Protein AF-A0A1G1LLX6-F1 (afdb_monomer_lite)

Radius of gyration: 27.21 Å; chains: 1; bounding box: 39×29×83 Å

Structure (mmCIF, N/CA/C/O backbone):
data_AF-A0A1G1LLX6-F1
#
_entry.id   AF-A0A1G1LLX6-F1
#
loop_
_atom_site.group_PDB
_atom_site.id
_atom_site.type_symbol
_atom_site.label_atom_id
_atom_site.label_alt_id
_atom_site.label_comp_id
_atom_site.label_asym_id
_atom_site.label_entity_id
_atom_site.label_seq_id
_atom_site.pdbx_PDB_ins_code
_atom_site.Cartn_x
_atom_site.Cartn_y
_atom_site.Cartn_z
_atom_site.occupancy
_atom_site.B_iso_or_equiv
_atom_site.auth_seq_id
_atom_site.auth_comp_id
_atom_site.auth_asym_id
_atom_site.auth_atom_id
_atom_site.pdbx_PDB_model_num
ATOM 1 N N . MET A 1 1 ? 17.294 18.020 -33.644 1.00 33.53 1 MET A N 1
ATOM 2 C CA . MET A 1 1 ? 16.015 18.208 -34.370 1.00 33.53 1 MET A CA 1
ATOM 3 C C . MET A 1 1 ? 15.978 17.122 -35.440 1.00 33.53 1 MET A C 1
ATOM 5 O O . MET A 1 1 ? 16.880 17.127 -36.256 1.00 33.53 1 MET A O 1
ATOM 9 N N . LEU A 1 2 ? 15.121 16.104 -35.466 1.00 32.12 2 LEU A N 1
ATOM 10 C CA . LEU A 1 2 ? 13.806 15.846 -34.877 1.00 32.12 2 LEU A CA 1
ATOM 11 C C . LEU A 1 2 ? 13.740 14.341 -34.541 1.00 32.12 2 LEU A C 1
ATOM 13 O O . LEU A 1 2 ? 13.844 13.526 -35.451 1.00 32.12 2 LEU A O 1
ATOM 17 N N . LEU A 1 3 ? 13.559 13.968 -33.272 1.00 34.41 3 LEU A N 1
ATOM 18 C CA . LEU A 1 3 ? 13.136 12.612 -32.896 1.00 34.41 3 LEU A CA 1
ATOM 19 C C . LEU A 1 3 ? 11.647 12.672 -32.549 1.00 34.41 3 LEU A C 1
ATOM 21 O O . LEU A 1 3 ? 11.238 12.527 -31.406 1.00 34.41 3 LEU A O 1
ATOM 25 N N . SER A 1 4 ? 10.838 12.969 -33.563 1.00 44.00 4 SER A N 1
ATOM 26 C CA . SER A 1 4 ? 9.407 12.670 -33.557 1.00 44.00 4 SER A CA 1
ATOM 27 C C . SER A 1 4 ? 9.243 11.395 -34.376 1.00 44.00 4 SER A C 1
ATOM 29 O O . SER A 1 4 ? 8.916 11.448 -35.558 1.00 44.00 4 SER A O 1
ATOM 31 N N . GLY A 1 5 ? 9.621 10.261 -33.792 1.00 43.91 5 GLY A N 1
ATOM 32 C CA . GLY A 1 5 ? 9.570 8.964 -34.457 1.00 43.91 5 GLY A CA 1
ATOM 33 C C . GLY A 1 5 ? 8.504 8.101 -33.812 1.00 43.91 5 GLY A C 1
ATOM 34 O O . GLY A 1 5 ? 8.752 7.523 -32.761 1.00 43.91 5 GLY A O 1
ATOM 35 N N . ASN A 1 6 ? 7.329 8.017 -34.438 1.00 46.72 6 ASN A N 1
ATOM 36 C CA . ASN A 1 6 ? 6.416 6.902 -34.207 1.00 46.72 6 ASN A CA 1
ATOM 37 C C . ASN A 1 6 ? 7.211 5.606 -34.404 1.00 46.72 6 ASN A C 1
ATOM 39 O O . ASN A 1 6 ? 7.782 5.404 -35.475 1.00 46.72 6 ASN A O 1
ATOM 43 N N . LEU A 1 7 ? 7.205 4.730 -33.400 1.00 56.06 7 LEU A N 1
ATOM 44 C CA . LEU A 1 7 ? 7.910 3.442 -33.366 1.00 56.06 7 LEU A CA 1
ATOM 45 C C . LEU A 1 7 ? 7.460 2.445 -34.460 1.00 56.06 7 LEU A C 1
ATOM 47 O O . LEU A 1 7 ? 7.849 1.286 -34.423 1.00 56.06 7 LEU A O 1
ATOM 51 N N . MET A 1 8 ? 6.600 2.871 -35.393 1.00 64.38 8 MET A N 1
ATOM 52 C CA . MET A 1 8 ? 5.960 2.033 -36.409 1.00 64.38 8 MET A CA 1
ATOM 53 C C . MET A 1 8 ? 6.568 2.185 -37.810 1.00 64.38 8 MET A C 1
ATOM 55 O O . MET A 1 8 ? 6.260 1.380 -38.681 1.00 64.38 8 MET A O 1
ATOM 59 N N . ALA A 1 9 ? 7.432 3.182 -38.055 1.00 71.00 9 ALA A N 1
ATOM 60 C CA . ALA A 1 9 ? 8.044 3.366 -39.373 1.00 71.00 9 ALA A CA 1
ATOM 61 C C . ALA A 1 9 ? 9.485 3.896 -39.313 1.00 71.00 9 ALA A C 1
ATOM 63 O O . ALA A 1 9 ? 9.788 4.863 -38.613 1.00 71.00 9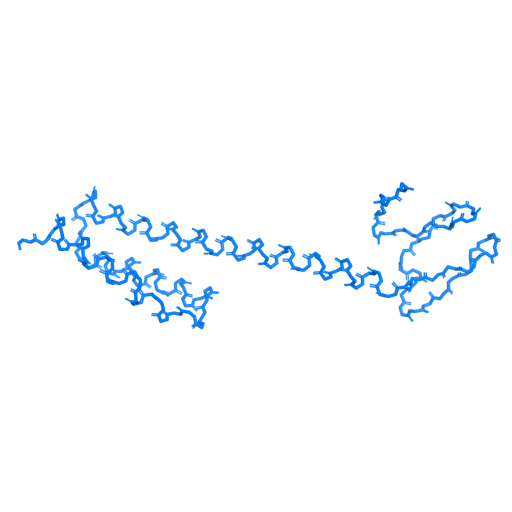 ALA A O 1
ATOM 64 N N . ILE A 1 10 ? 10.367 3.309 -40.125 1.00 75.12 10 ILE A N 1
ATOM 65 C CA . ILE A 1 10 ? 11.741 3.769 -40.344 1.00 75.12 10 ILE A CA 1
ATOM 66 C C . ILE A 1 10 ? 11.794 4.604 -41.616 1.00 75.12 10 ILE A C 1
ATOM 68 O O . ILE A 1 10 ? 11.420 4.150 -42.697 1.00 75.12 10 ILE A O 1
ATOM 72 N N . ARG A 1 11 ? 12.322 5.824 -41.506 1.00 77.88 11 ARG A N 1
ATOM 73 C CA . ARG A 1 11 ? 12.564 6.701 -42.656 1.00 77.88 11 ARG A CA 1
ATOM 74 C C . ARG A 1 11 ? 13.980 6.529 -43.184 1.00 77.88 11 ARG A C 1
ATOM 76 O O . ARG A 1 11 ? 14.950 6.658 -42.441 1.00 77.88 11 ARG A O 1
ATOM 83 N N . CYS A 1 12 ? 14.113 6.324 -44.492 1.00 80.44 12 CYS A N 1
ATOM 84 C CA . CYS A 1 12 ? 15.413 6.352 -45.149 1.00 80.44 12 CYS A CA 1
ATOM 85 C C . CYS A 1 12 ? 16.035 7.759 -45.039 1.00 80.44 12 CYS A C 1
ATOM 87 O O . CYS A 1 12 ? 15.430 8.717 -45.524 1.00 80.44 12 CYS A O 1
ATOM 89 N N . PRO A 1 13 ? 17.267 7.919 -44.527 1.00 77.25 13 PRO A N 1
ATOM 90 C CA . PRO A 1 13 ? 17.891 9.238 -44.390 1.00 77.25 13 PRO A CA 1
ATOM 91 C C . PRO A 1 13 ? 18.259 9.883 -45.736 1.00 77.25 13 PRO A C 1
ATOM 93 O O . PRO A 1 13 ? 18.495 11.084 -45.794 1.00 77.25 13 PRO A O 1
ATOM 96 N N . LYS A 1 14 ? 18.321 9.099 -46.824 1.00 83.38 14 LYS A N 1
ATOM 97 C CA . LYS A 1 14 ? 18.739 9.573 -48.153 1.00 83.38 14 LYS A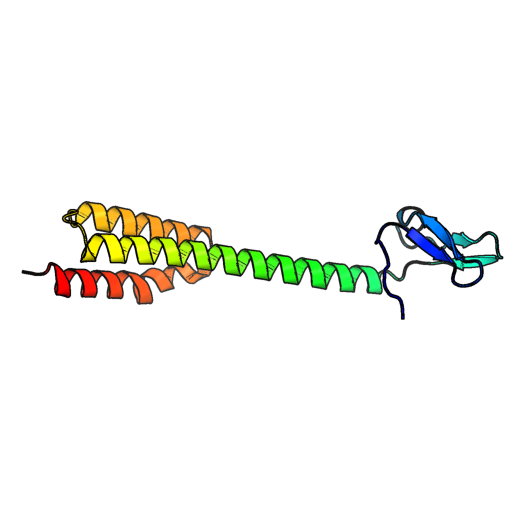 CA 1
ATOM 98 C C . LYS A 1 14 ? 17.575 10.003 -49.047 1.00 83.38 14 LYS A C 1
ATOM 100 O O . LYS A 1 14 ? 17.720 10.950 -49.807 1.00 83.38 14 LYS A O 1
ATOM 105 N N . CYS A 1 15 ? 16.454 9.284 -49.009 1.00 86.75 15 CYS A N 1
ATOM 106 C CA . CYS A 1 15 ? 15.308 9.545 -49.892 1.00 86.75 15 CYS A CA 1
ATOM 107 C C . CY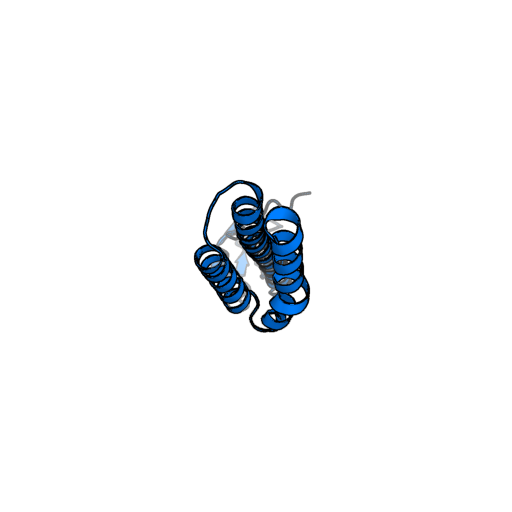S A 1 15 ? 13.985 9.762 -49.150 1.00 86.75 15 CYS A C 1
ATOM 109 O O . CYS A 1 15 ? 12.954 9.934 -49.791 1.00 86.75 15 CYS A O 1
ATOM 111 N N . SER A 1 16 ? 14.006 9.706 -47.816 1.00 80.44 16 SER A N 1
ATOM 112 C CA . SER A 1 16 ? 12.846 9.915 -46.944 1.00 80.44 16 SER A CA 1
ATOM 113 C C . SER A 1 16 ? 11.680 8.938 -47.140 1.00 80.44 16 SER A C 1
ATOM 115 O O . SER A 1 16 ? 10.619 9.162 -46.568 1.00 80.44 16 SER A O 1
ATOM 117 N N . SER A 1 17 ? 11.867 7.840 -47.886 1.00 81.00 17 SER A N 1
ATOM 118 C CA . SER A 1 17 ? 10.885 6.748 -47.957 1.00 81.00 17 SER A CA 1
ATOM 119 C C . SER A 1 17 ? 10.669 6.117 -46.581 1.00 81.00 17 SER A C 1
ATOM 121 O O . SER A 1 17 ? 11.636 5.916 -45.842 1.00 81.00 17 SER A O 1
ATOM 123 N N . GLU A 1 18 ? 9.417 5.804 -46.265 1.00 82.00 18 GLU A N 1
ATOM 124 C CA . GLU A 1 18 ? 8.993 5.154 -45.023 1.00 82.00 18 GLU A CA 1
ATOM 125 C C . GLU A 1 18 ? 8.865 3.644 -45.224 1.00 82.00 18 GLU A C 1
ATOM 127 O O . GLU A 1 18 ? 8.311 3.190 -46.224 1.00 82.00 18 GLU A O 1
ATOM 132 N N . TYR A 1 19 ? 9.381 2.879 -44.267 1.00 78.25 19 TYR A N 1
ATOM 133 C CA . TYR A 1 19 ? 9.319 1.423 -44.232 1.00 78.25 19 TYR A CA 1
ATOM 134 C C . TYR A 1 19 ? 8.725 0.984 -42.900 1.00 78.25 19 TYR A C 1
ATOM 136 O O . TYR A 1 19 ? 9.119 1.516 -41.863 1.00 78.25 19 TYR A O 1
ATOM 144 N N . ASP A 1 20 ? 7.804 0.023 -42.927 1.00 77.38 20 ASP A N 1
ATOM 145 C CA . ASP A 1 20 ? 7.250 -0.563 -41.706 1.00 77.38 20 ASP A CA 1
ATOM 146 C C . ASP A 1 20 ? 8.364 -1.224 -40.880 1.00 77.38 20 ASP A C 1
ATOM 148 O O . ASP A 1 20 ? 9.266 -1.869 -41.426 1.00 77.38 20 ASP A O 1
ATOM 152 N N . VAL A 1 21 ? 8.316 -1.036 -39.564 1.00 72.81 21 VAL A N 1
ATOM 153 C CA . VAL A 1 21 ? 9.295 -1.571 -38.611 1.00 72.81 21 VAL A CA 1
ATOM 154 C C . VAL A 1 21 ? 9.312 -3.105 -38.596 1.00 72.81 21 VAL A C 1
ATOM 156 O O . VAL A 1 21 ? 10.375 -3.684 -38.368 1.00 72.81 21 VAL A O 1
ATOM 159 N N . THR A 1 22 ? 8.212 -3.779 -38.954 1.00 68.81 22 THR A N 1
ATOM 160 C CA . THR A 1 22 ? 8.178 -5.251 -39.042 1.00 68.81 22 THR A CA 1
ATOM 161 C C . THR A 1 22 ? 9.135 -5.811 -40.102 1.00 68.81 22 THR A C 1
ATOM 163 O O . THR A 1 22 ? 9.532 -6.971 -40.033 1.00 68.81 22 THR A O 1
ATOM 166 N N . LEU A 1 23 ? 9.548 -5.003 -41.090 1.00 70.44 23 LEU A N 1
ATOM 167 C CA . LEU A 1 23 ? 10.497 -5.411 -42.139 1.00 70.44 23 LEU A CA 1
ATOM 168 C C . LEU A 1 23 ? 11.939 -5.582 -41.630 1.00 70.44 23 LEU A C 1
ATOM 170 O O . LEU A 1 23 ? 12.797 -6.050 -42.375 1.00 70.44 23 LEU A O 1
ATOM 174 N N . PHE A 1 24 ? 12.206 -5.188 -40.386 1.00 69.56 24 PHE A N 1
ATOM 175 C CA . PHE A 1 24 ? 13.530 -5.188 -39.763 1.00 69.56 24 PHE A CA 1
ATOM 176 C C . PHE A 1 24 ? 13.637 -6.164 -38.581 1.00 69.56 24 PHE A C 1
ATOM 178 O O . PHE A 1 24 ? 14.649 -6.178 -37.872 1.00 69.56 24 PHE A O 1
ATOM 185 N N . GLU A 1 25 ? 12.603 -6.978 -38.342 1.00 58.69 25 GLU A N 1
ATOM 186 C CA . GLU A 1 25 ? 12.599 -7.975 -37.272 1.00 58.69 25 GLU A CA 1
ATOM 187 C C . GLU A 1 25 ? 13.745 -8.992 -37.446 1.00 58.69 25 GLU A C 1
ATOM 189 O O . GLU A 1 25 ? 14.187 -9.300 -38.554 1.00 58.69 25 GLU A O 1
ATOM 194 N N . PHE A 1 26 ? 14.256 -9.516 -36.327 1.00 59.00 26 PHE A N 1
ATOM 195 C CA . PHE A 1 26 ? 15.333 -10.520 -36.285 1.00 59.00 26 PHE A CA 1
ATOM 196 C C . PHE A 1 26 ? 16.669 -10.094 -36.926 1.00 59.00 26 PHE A C 1
ATOM 198 O O . PHE A 1 26 ? 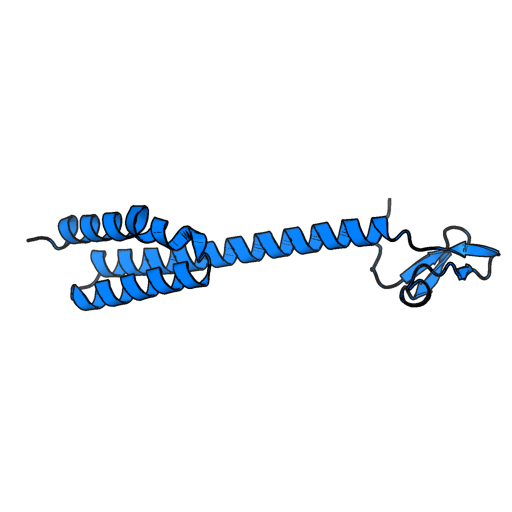17.432 -10.934 -37.403 1.00 59.00 26 PHE A O 1
ATOM 205 N N . GLY A 1 27 ? 16.987 -8.795 -36.908 1.00 59.44 27 GLY A N 1
ATOM 206 C CA . GLY A 1 27 ? 18.275 -8.284 -37.391 1.00 59.44 27 GLY A CA 1
ATOM 207 C C . GLY A 1 27 ? 18.386 -8.230 -38.915 1.00 59.44 27 GLY A C 1
ATOM 208 O O . GLY A 1 27 ? 19.497 -8.201 -39.444 1.00 59.44 27 GLY A O 1
ATOM 209 N N . GLN A 1 28 ? 17.253 -8.226 -39.624 1.00 67.31 28 GLN A N 1
ATOM 210 C CA . GLN A 1 28 ? 17.245 -8.023 -41.066 1.00 67.31 28 GLN A CA 1
ATOM 211 C C . GLN A 1 28 ? 17.593 -6.573 -41.422 1.00 67.31 28 GLN A C 1
ATOM 213 O O . GLN A 1 28 ? 17.006 -5.614 -40.919 1.00 67.31 28 GLN A O 1
ATOM 218 N N . GLU A 1 29 ? 18.556 -6.422 -42.331 1.00 76.94 29 GLU A N 1
ATOM 219 C CA . GLU A 1 29 ? 18.795 -5.173 -43.045 1.00 76.94 29 GLU A CA 1
ATOM 220 C C . GLU A 1 29 ? 17.976 -5.178 -44.335 1.00 76.94 29 GLU A C 1
ATOM 222 O O . GLU A 1 29 ? 18.042 -6.132 -45.114 1.00 76.94 29 GLU A O 1
ATOM 227 N N . ILE A 1 30 ? 17.256 -4.092 -44.606 1.00 80.56 30 ILE A N 1
ATOM 228 C CA . ILE A 1 30 ? 16.562 -3.916 -45.882 1.00 80.56 30 ILE A CA 1
ATOM 229 C C . ILE A 1 30 ? 17.333 -2.957 -46.780 1.00 80.56 30 ILE A C 1
ATOM 231 O O . ILE A 1 30 ? 17.964 -1.995 -46.333 1.00 80.56 30 ILE A O 1
ATOM 235 N N . VAL A 1 31 ? 17.238 -3.184 -48.086 1.00 81.81 31 VAL A N 1
ATOM 236 C CA . VAL A 1 31 ? 17.744 -2.244 -49.086 1.00 81.81 31 VAL A CA 1
ATOM 237 C C . VAL A 1 31 ? 16.602 -1.326 -49.496 1.00 81.81 31 VAL A C 1
ATOM 239 O O . VAL A 1 31 ? 15.625 -1.755 -50.104 1.00 81.81 31 VAL A O 1
ATOM 242 N N . CYS A 1 32 ? 16.737 -0.043 -49.177 1.00 83.69 32 CYS A N 1
ATOM 243 C CA . CYS A 1 32 ? 15.835 0.993 -49.651 1.00 83.69 32 CYS A CA 1
ATOM 244 C C . CYS A 1 32 ? 15.881 1.087 -51.184 1.00 83.69 32 CYS A C 1
ATOM 246 O O . CYS A 1 32 ? 16.933 0.902 -51.797 1.00 83.69 32 CYS A O 1
ATOM 248 N N . THR A 1 33 ? 14.784 1.516 -51.806 1.00 85.19 33 THR A N 1
ATOM 249 C CA . THR A 1 33 ? 14.692 1.795 -53.255 1.00 85.19 33 THR A CA 1
ATOM 250 C C . THR A 1 33 ? 15.759 2.763 -53.791 1.00 85.19 33 THR A C 1
ATOM 252 O O . THR A 1 33 ? 16.133 2.683 -54.957 1.00 85.19 33 THR A O 1
ATOM 255 N N . CYS A 1 34 ? 16.311 3.649 -52.954 1.00 85.94 34 CYS A N 1
ATOM 256 C CA . CYS A 1 34 ? 17.404 4.562 -53.314 1.00 85.94 34 CYS A CA 1
ATOM 257 C C . CYS A 1 34 ? 18.818 3.947 -53.183 1.00 85.94 34 CYS A C 1
ATOM 259 O O . CYS A 1 34 ? 19.826 4.655 -53.326 1.00 85.94 34 CYS A O 1
ATOM 261 N N . GLY A 1 35 ? 18.890 2.653 -52.858 1.00 84.19 35 GLY A N 1
ATOM 262 C CA . GLY A 1 35 ? 20.110 1.866 -52.678 1.00 84.19 35 GLY A CA 1
ATOM 263 C C . GLY A 1 35 ? 20.728 1.926 -51.277 1.00 84.19 35 GLY A C 1
ATOM 264 O O . GLY A 1 35 ? 21.737 1.269 -51.035 1.00 84.19 35 GLY A O 1
ATOM 265 N N . THR A 1 36 ? 20.166 2.703 -50.346 1.00 83.56 36 THR A N 1
ATOM 266 C CA . THR A 1 36 ? 20.660 2.772 -48.959 1.00 83.56 36 THR A CA 1
ATOM 267 C C . THR A 1 36 ? 20.259 1.522 -48.178 1.00 83.56 36 THR A C 1
ATOM 269 O O . THR A 1 36 ? 19.086 1.160 -48.172 1.00 83.56 36 THR A O 1
ATOM 272 N N . ARG A 1 37 ? 21.209 0.894 -47.476 1.00 82.12 37 ARG A N 1
ATOM 273 C CA . ARG A 1 37 ? 20.903 -0.164 -46.504 1.00 82.12 37 ARG A CA 1
ATOM 274 C C . ARG A 1 37 ? 20.388 0.456 -45.217 1.00 82.12 37 ARG A C 1
ATOM 276 O O . ARG A 1 37 ? 20.994 1.390 -44.693 1.00 82.12 37 ARG A O 1
ATOM 283 N N . LEU A 1 38 ? 19.261 -0.047 -44.752 1.00 78.88 38 LEU A N 1
ATOM 284 C CA . LEU A 1 38 ? 18.618 0.346 -43.515 1.00 78.88 38 LEU A CA 1
ATOM 285 C C . LEU A 1 38 ? 18.657 -0.869 -42.592 1.00 78.88 38 LEU A C 1
ATOM 287 O O . LEU A 1 38 ? 18.340 -1.974 -43.020 1.00 78.88 38 LEU A O 1
ATOM 291 N N . GLY A 1 39 ? 19.020 -0.662 -41.336 1.00 71.56 39 GLY A N 1
ATOM 292 C CA . GLY A 1 39 ? 18.937 -1.674 -40.293 1.00 71.56 39 GLY A CA 1
ATOM 293 C C . GLY A 1 39 ? 18.453 -1.019 -39.010 1.00 71.56 39 GLY A C 1
ATOM 294 O O . GLY A 1 39 ? 18.732 0.161 -38.778 1.00 71.56 39 GLY A O 1
ATOM 295 N N . MET A 1 40 ? 17.735 -1.767 -38.179 1.00 65.75 40 MET A N 1
ATOM 296 C CA . MET A 1 40 ? 17.469 -1.337 -36.810 1.00 65.75 40 MET A CA 1
ATOM 297 C C . MET A 1 40 ? 18.643 -1.725 -35.930 1.00 65.75 40 MET A C 1
ATOM 299 O O . MET A 1 40 ? 18.986 -2.902 -35.814 1.00 65.75 40 MET A O 1
ATOM 303 N N . LYS A 1 41 ? 19.244 -0.745 -35.253 1.00 59.97 41 LYS A N 1
ATOM 304 C CA . LYS A 1 41 ? 20.106 -1.058 -34.119 1.00 59.97 41 LYS A CA 1
ATOM 305 C C . LYS A 1 41 ? 19.210 -1.514 -32.977 1.00 59.97 41 LYS A C 1
ATOM 307 O O . LYS A 1 41 ? 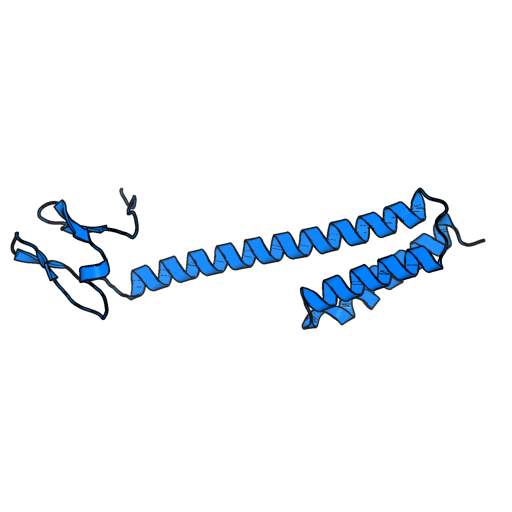18.521 -0.705 -32.364 1.00 59.97 41 LYS A O 1
ATOM 312 N N . HIS A 1 42 ? 19.247 -2.812 -32.693 1.00 60.44 42 HIS A N 1
ATOM 313 C CA . HIS A 1 42 ? 18.543 -3.432 -31.568 1.00 60.44 42 HIS A CA 1
ATOM 314 C C . HIS A 1 42 ? 18.782 -2.671 -30.247 1.00 60.44 42 HIS A C 1
ATOM 316 O O . HIS A 1 42 ? 17.893 -2.562 -29.415 1.00 60.44 42 HIS A O 1
ATOM 322 N N . GLU A 1 43 ? 19.963 -2.077 -30.080 1.00 59.00 43 GLU A N 1
ATOM 323 C CA . GLU A 1 43 ? 20.349 -1.301 -28.899 1.00 59.00 43 GLU A CA 1
ATOM 324 C C . GLU A 1 43 ? 19.487 -0.045 -28.653 1.00 59.00 43 GLU A C 1
ATOM 326 O O . GLU A 1 43 ? 19.122 0.217 -27.510 1.00 59.00 43 GLU A O 1
ATOM 331 N N . GLU A 1 44 ? 19.092 0.695 -29.698 1.00 61.19 44 GLU A N 1
ATOM 332 C CA . GLU A 1 44 ? 18.282 1.920 -29.548 1.00 61.19 44 GLU A CA 1
ATOM 333 C C . GLU A 1 44 ? 16.847 1.595 -29.110 1.00 61.19 44 GLU A C 1
ATOM 335 O O . GLU A 1 44 ? 16.307 2.248 -28.216 1.00 61.19 44 GLU A O 1
ATOM 340 N N . VAL A 1 45 ? 16.258 0.532 -29.668 1.00 65.56 45 VAL A N 1
ATOM 341 C CA . VAL A 1 45 ? 14.936 0.038 -29.248 1.00 65.56 45 VAL A CA 1
ATOM 342 C C . VAL A 1 45 ? 14.972 -0.490 -27.822 1.00 65.56 45 VAL A C 1
ATOM 344 O O . VAL A 1 45 ? 14.080 -0.187 -27.036 1.00 65.56 45 VAL A O 1
ATOM 347 N N . MET A 1 46 ? 16.012 -1.245 -27.459 1.00 65.31 46 MET A N 1
ATOM 348 C CA . MET A 1 46 ? 16.146 -1.782 -26.105 1.00 65.31 46 MET A CA 1
ATOM 349 C C . MET A 1 46 ? 16.334 -0.680 -25.060 1.00 65.31 46 MET A C 1
ATOM 351 O O . MET A 1 46 ? 15.814 -0.808 -23.955 1.00 65.31 46 MET A O 1
ATOM 355 N N . SER A 1 47 ? 17.034 0.408 -25.401 1.00 69.88 47 SER A N 1
ATOM 356 C CA . SER A 1 47 ? 17.156 1.574 -24.520 1.00 69.88 47 SER A CA 1
ATOM 357 C C . SER A 1 47 ? 15.804 2.246 -24.296 1.00 69.88 47 SER A C 1
ATOM 359 O O . SER A 1 47 ? 15.414 2.450 -23.152 1.00 69.88 47 SER A O 1
ATOM 361 N N . GLN A 1 48 ? 15.060 2.530 -25.369 1.00 74.50 48 GLN A N 1
ATOM 362 C CA . GLN A 1 48 ? 13.734 3.149 -25.264 1.00 74.50 48 GLN A CA 1
ATOM 363 C C . GLN A 1 48 ? 12.742 2.257 -24.508 1.00 74.50 48 GLN A C 1
ATOM 365 O O . GLN A 1 48 ? 11.981 2.747 -23.679 1.00 74.50 48 GLN A O 1
ATOM 370 N N . LEU A 1 49 ? 12.773 0.943 -24.750 1.00 74.75 49 LEU A N 1
ATOM 371 C CA . LEU A 1 49 ? 11.932 -0.016 -24.036 1.00 74.75 49 LEU A CA 1
ATOM 372 C C . LEU A 1 49 ? 12.253 -0.033 -22.539 1.00 74.75 49 LEU A C 1
ATOM 374 O O . LEU A 1 49 ? 11.340 -0.053 -21.721 1.00 74.75 49 LEU A O 1
ATOM 378 N N . LYS A 1 50 ? 13.539 0.022 -22.175 1.00 75.50 50 LYS A N 1
ATOM 379 C CA . LYS A 1 50 ? 13.972 0.087 -20.777 1.00 75.50 50 LYS A CA 1
ATOM 380 C C . LYS A 1 50 ? 13.460 1.349 -20.081 1.00 75.50 50 LYS A C 1
ATOM 382 O O . LYS A 1 50 ? 13.004 1.253 -18.945 1.00 75.50 50 LYS A O 1
ATOM 387 N N . ASP A 1 51 ? 13.500 2.492 -20.761 1.00 80.56 51 ASP A N 1
ATOM 388 C CA . ASP A 1 51 ? 12.997 3.756 -20.217 1.00 80.56 51 ASP A CA 1
ATOM 389 C C . ASP A 1 51 ? 11.475 3.707 -19.994 1.00 80.56 51 ASP A C 1
ATOM 391 O O . ASP A 1 51 ? 10.998 4.123 -18.941 1.00 80.56 51 ASP A O 1
ATOM 395 N N . ILE A 1 52 ? 10.719 3.132 -20.940 1.00 80.50 52 ILE A N 1
ATOM 396 C CA . ILE A 1 52 ? 9.260 2.949 -20.822 1.00 80.50 52 ILE A CA 1
ATOM 397 C C . ILE A 1 52 ? 8.905 1.977 -19.688 1.00 80.50 52 ILE A C 1
ATOM 399 O O . ILE A 1 52 ? 7.981 2.229 -18.916 1.00 80.50 52 ILE A O 1
ATOM 403 N N . CYS A 1 53 ? 9.624 0.857 -19.565 1.00 81.81 53 CYS A N 1
ATOM 404 C CA . CYS A 1 53 ? 9.405 -0.085 -18.468 1.00 81.81 53 CYS A CA 1
ATOM 405 C C . CYS A 1 53 ? 9.685 0.572 -17.112 1.00 81.81 53 CYS A C 1
ATOM 407 O O . CYS A 1 53 ? 8.875 0.439 -16.201 1.00 81.81 53 CYS A O 1
ATOM 409 N N . ALA A 1 54 ? 10.776 1.334 -16.998 1.00 84.19 54 ALA A N 1
ATOM 410 C CA . ALA A 1 54 ? 11.116 2.037 -15.766 1.00 84.19 54 ALA A CA 1
ATOM 411 C C . ALA A 1 54 ? 10.075 3.105 -15.393 1.00 84.19 54 ALA A C 1
ATOM 413 O O . ALA A 1 54 ? 9.728 3.225 -14.220 1.00 84.19 54 ALA A O 1
ATOM 414 N N . SER A 1 55 ? 9.547 3.864 -16.363 1.00 82.62 55 SER A N 1
ATOM 415 C CA . SER A 1 55 ? 8.485 4.838 -16.076 1.00 82.62 55 SER A CA 1
ATOM 416 C C . SER A 1 55 ? 7.212 4.155 -15.584 1.00 82.62 55 SER A C 1
ATOM 418 O O . SER A 1 55 ? 6.614 4.604 -14.613 1.00 82.62 55 SER A O 1
ATOM 420 N N . TYR A 1 56 ? 6.834 3.038 -16.208 1.00 80.50 56 TYR A N 1
ATOM 421 C CA . TYR A 1 56 ? 5.661 2.270 -15.801 1.00 80.50 56 TYR A CA 1
ATOM 422 C C . TYR A 1 56 ? 5.819 1.644 -14.405 1.00 80.50 56 TYR A C 1
ATOM 424 O O . TYR A 1 56 ? 4.887 1.667 -13.607 1.00 80.50 56 TYR A O 1
ATOM 432 N N . GLU A 1 57 ? 7.003 1.115 -14.083 1.00 85.81 57 GLU A N 1
ATOM 433 C CA . GLU A 1 57 ? 7.315 0.587 -12.748 1.00 85.81 57 GLU A CA 1
ATOM 434 C C . GLU A 1 57 ? 7.195 1.666 -11.662 1.00 85.81 57 GLU A C 1
ATOM 436 O O . GLU A 1 57 ? 6.614 1.404 -10.608 1.00 85.81 57 GLU A O 1
ATOM 441 N N . LEU A 1 58 ? 7.689 2.880 -11.931 1.00 84.19 58 LEU A N 1
ATOM 442 C CA . LEU A 1 58 ? 7.568 4.019 -11.017 1.00 84.19 58 LEU A CA 1
ATOM 443 C C . LEU A 1 58 ? 6.106 4.435 -10.808 1.00 84.19 58 LEU A C 1
ATOM 445 O O . LEU A 1 58 ? 5.685 4.601 -9.666 1.00 84.19 58 LEU A O 1
ATOM 449 N N . GLU A 1 59 ? 5.328 4.565 -11.886 1.00 86.75 59 GLU A N 1
ATOM 450 C CA . GLU A 1 59 ? 3.900 4.910 -11.808 1.00 86.75 59 GLU A CA 1
ATOM 451 C C . GLU A 1 59 ? 3.119 3.882 -10.973 1.00 86.75 59 GLU A C 1
ATOM 453 O O . GLU A 1 59 ? 2.370 4.255 -10.069 1.00 86.75 59 GLU A O 1
ATOM 458 N N . LEU A 1 60 ? 3.349 2.584 -11.205 1.00 86.50 60 LEU A N 1
ATOM 459 C CA . LEU A 1 60 ? 2.742 1.516 -10.405 1.00 86.50 60 LEU A CA 1
ATOM 460 C C . LEU A 1 60 ? 3.146 1.587 -8.927 1.00 86.50 60 LEU A C 1
ATOM 462 O O . LEU A 1 60 ? 2.321 1.338 -8.045 1.00 86.50 60 LEU A O 1
ATOM 466 N N . GLU A 1 61 ? 4.410 1.897 -8.630 1.00 90.62 61 GLU A N 1
ATOM 467 C CA . GLU A 1 61 ? 4.869 2.046 -7.249 1.00 90.62 61 GLU A CA 1
ATOM 468 C C . GLU A 1 61 ? 4.182 3.235 -6.558 1.00 90.62 61 GLU A C 1
ATOM 470 O O . GLU A 1 61 ? 3.702 3.089 -5.431 1.00 90.62 61 GLU A O 1
ATOM 475 N N . GLU A 1 62 ? 4.050 4.378 -7.235 1.00 91.56 62 GLU A N 1
ATOM 476 C CA . GLU A 1 62 ? 3.332 5.550 -6.718 1.00 91.56 62 GLU A CA 1
ATOM 477 C C . GLU A 1 62 ? 1.849 5.255 -6.447 1.00 91.56 62 GLU A C 1
ATOM 479 O O . GLU A 1 62 ? 1.327 5.619 -5.386 1.00 91.56 62 GLU A O 1
ATOM 484 N N . GLU A 1 63 ? 1.172 4.555 -7.360 1.00 94.00 63 GLU A N 1
ATOM 485 C CA . GLU A 1 63 ? -0.218 4.125 -7.177 1.00 94.00 63 GLU A CA 1
ATOM 486 C C . GLU A 1 63 ? -0.366 3.217 -5.951 1.00 94.00 63 GLU A C 1
ATOM 488 O O . GLU A 1 63 ? -1.209 3.473 -5.083 1.00 94.00 63 GLU A O 1
ATOM 493 N N . ASN A 1 64 ? 0.508 2.217 -5.819 1.00 94.75 64 ASN A N 1
ATOM 494 C CA . ASN A 1 64 ? 0.526 1.298 -4.681 1.00 94.75 64 ASN A CA 1
ATOM 495 C C . ASN A 1 64 ? 0.727 2.034 -3.347 1.00 94.75 64 ASN A C 1
ATOM 497 O O . ASN A 1 64 ? 0.047 1.748 -2.355 1.00 94.75 64 ASN A O 1
ATOM 501 N N . LEU A 1 65 ? 1.641 3.007 -3.309 1.00 94.12 65 LEU A N 1
ATOM 502 C CA . LEU A 1 65 ? 1.865 3.841 -2.128 1.00 94.12 65 LEU A CA 1
ATOM 503 C C . LEU A 1 65 ? 0.643 4.718 -1.813 1.00 94.12 65 LEU A C 1
ATOM 505 O O . LEU A 1 65 ? 0.273 4.853 -0.642 1.00 94.12 65 LEU A O 1
ATOM 509 N N . SER A 1 66 ? -0.025 5.264 -2.835 1.00 96.44 66 SER A N 1
ATOM 510 C CA . SER A 1 66 ? -1.256 6.046 -2.667 1.00 96.44 66 SER A CA 1
ATOM 511 C C . SER A 1 66 ? -2.393 5.208 -2.072 1.00 96.44 66 SER A C 1
ATOM 513 O O . SER A 1 66 ? -3.108 5.681 -1.184 1.00 96.44 66 SER A O 1
ATOM 515 N N . GLU A 1 67 ? -2.553 3.951 -2.501 1.00 97.06 67 GLU A N 1
ATOM 516 C CA . GLU A 1 67 ? -3.554 3.037 -1.937 1.00 97.06 67 GLU A CA 1
ATOM 517 C C . GLU A 1 67 ? -3.322 2.783 -0.441 1.00 97.06 67 GLU A C 1
ATOM 519 O O . GLU A 1 67 ? -4.255 2.891 0.364 1.00 97.06 67 GLU A O 1
ATOM 524 N N . ILE A 1 68 ? -2.073 2.504 -0.054 1.00 97.25 68 ILE A N 1
ATOM 525 C CA . ILE A 1 68 ? -1.684 2.289 1.348 1.00 97.25 68 ILE A CA 1
ATOM 526 C C . ILE A 1 68 ? -1.974 3.540 2.181 1.00 97.25 68 ILE A C 1
ATOM 528 O O . ILE A 1 68 ? -2.549 3.440 3.270 1.00 97.25 68 ILE A O 1
ATOM 532 N N . GLN A 1 69 ? -1.618 4.721 1.668 1.00 97.19 69 GLN A N 1
ATOM 533 C CA . GLN A 1 69 ? -1.861 5.989 2.350 1.00 97.19 69 GLN A CA 1
ATOM 534 C C . GLN A 1 69 ? -3.355 6.208 2.613 1.00 97.19 69 GLN A C 1
ATOM 536 O O . GLN A 1 69 ? -3.744 6.452 3.755 1.00 97.19 69 GLN A O 1
ATOM 541 N N . ARG A 1 70 ? -4.207 6.051 1.592 1.00 98.19 70 ARG A N 1
ATOM 542 C CA . ARG A 1 70 ? -5.665 6.226 1.726 1.00 98.19 70 ARG A CA 1
ATOM 543 C C . ARG A 1 70 ? -6.262 5.282 2.766 1.00 98.19 70 ARG A C 1
ATOM 545 O O . ARG A 1 70 ? -7.110 5.694 3.557 1.00 98.19 70 ARG A O 1
ATOM 552 N N . ALA A 1 71 ? -5.823 4.026 2.787 1.00 97.81 71 ALA A N 1
ATOM 553 C CA . ALA A 1 71 ? -6.281 3.047 3.767 1.00 97.81 71 ALA A CA 1
ATOM 554 C C . ALA A 1 71 ? -5.839 3.410 5.200 1.00 97.81 71 ALA A C 1
ATOM 556 O O . ALA A 1 71 ? -6.641 3.337 6.133 1.00 97.81 71 ALA A O 1
ATOM 557 N N . ALA A 1 72 ? -4.601 3.875 5.384 1.00 98.06 72 ALA A N 1
ATOM 558 C CA . ALA A 1 72 ? -4.118 4.335 6.686 1.00 98.06 72 ALA A CA 1
ATOM 559 C C . ALA A 1 72 ? -4.836 5.606 7.181 1.00 98.06 72 ALA A C 1
ATOM 561 O O . ALA A 1 72 ? -5.154 5.728 8.371 1.00 98.06 72 ALA A O 1
ATOM 562 N N . ASP A 1 73 ? -5.124 6.543 6.278 1.00 98.25 73 ASP A N 1
ATOM 563 C CA . ASP A 1 73 ? -5.870 7.763 6.588 1.00 98.25 73 ASP A CA 1
ATOM 564 C C . ASP A 1 73 ? -7.325 7.449 6.941 1.00 98.25 73 ASP A C 1
ATOM 566 O O . ASP A 1 73 ? -7.862 8.029 7.884 1.00 98.25 73 ASP A O 1
ATOM 570 N N . LYS A 1 74 ? -7.939 6.462 6.275 1.00 98.06 74 LYS A N 1
ATOM 571 C CA . LYS A 1 74 ? -9.262 5.945 6.647 1.00 98.06 74 LYS A CA 1
ATOM 572 C C . LYS A 1 74 ? -9.273 5.435 8.087 1.00 98.06 74 LYS A C 1
ATOM 574 O O . LYS A 1 74 ? -10.137 5.845 8.852 1.00 98.06 74 LYS A O 1
ATOM 579 N N . ILE A 1 75 ? -8.321 4.587 8.483 1.00 98.12 75 ILE A N 1
ATOM 580 C CA . ILE A 1 75 ? -8.243 4.076 9.866 1.00 98.12 75 ILE A CA 1
ATOM 581 C C . ILE A 1 75 ? -8.080 5.234 10.854 1.00 98.12 75 ILE A C 1
ATOM 583 O O . ILE A 1 75 ? -8.786 5.297 11.857 1.00 98.12 75 ILE A O 1
ATOM 587 N N . THR A 1 76 ? -7.199 6.188 10.541 1.00 98.06 76 THR A N 1
ATOM 588 C CA . THR A 1 76 ? -7.015 7.397 11.355 1.00 98.06 76 THR A CA 1
ATOM 589 C C . THR A 1 76 ? -8.334 8.158 11.508 1.00 98.06 76 THR A C 1
ATOM 591 O O . THR A 1 76 ? -8.735 8.485 12.622 1.00 98.06 76 THR A O 1
ATOM 594 N N . PHE A 1 77 ? -9.052 8.396 10.409 1.00 97.69 77 PHE A N 1
ATOM 595 C CA . PHE A 1 77 ? -10.350 9.061 10.428 1.00 97.69 77 PHE A CA 1
ATOM 596 C C . PHE A 1 77 ? -11.367 8.308 11.288 1.00 97.69 77 PHE A C 1
ATOM 598 O O . PHE A 1 77 ? -12.040 8.937 12.104 1.00 97.69 77 PHE A O 1
ATOM 605 N N . LEU A 1 78 ? -11.448 6.982 11.137 1.00 97.19 78 LEU A N 1
ATOM 606 C CA . LEU A 1 78 ? -12.356 6.147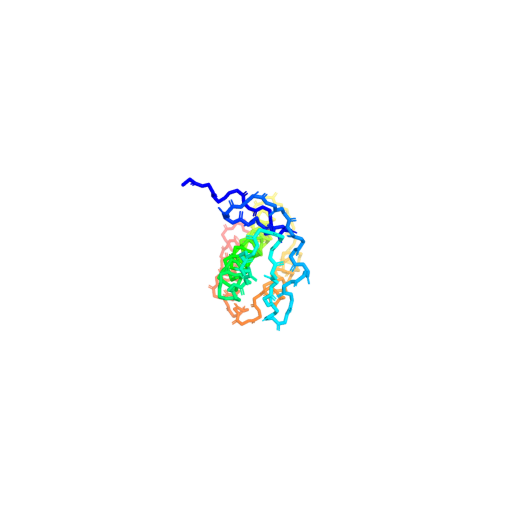 11.913 1.00 97.19 78 LEU A CA 1
ATOM 607 C C . LEU A 1 78 ? -12.061 6.272 13.410 1.00 97.19 78 LEU A C 1
ATOM 609 O O . LEU A 1 78 ? -12.988 6.521 14.173 1.00 97.19 78 LEU A O 1
ATOM 613 N N . ILE A 1 79 ? -10.795 6.210 13.833 1.00 96.75 79 ILE A N 1
ATOM 614 C CA . ILE A 1 79 ? -10.424 6.394 15.245 1.00 96.75 79 ILE A CA 1
ATOM 615 C C . ILE A 1 79 ? -10.842 7.783 15.740 1.00 96.75 79 ILE A C 1
ATOM 617 O O . ILE A 1 79 ? -11.458 7.880 16.796 1.00 96.75 79 ILE A O 1
ATOM 621 N N . LEU A 1 80 ? -10.550 8.847 14.993 1.00 96.25 80 LEU A N 1
ATOM 622 C CA . LEU A 1 80 ? -10.695 10.219 15.491 1.00 96.25 80 LEU A CA 1
ATOM 623 C C . LEU A 1 80 ? -12.132 10.762 15.438 1.00 96.25 80 LEU A C 1
ATOM 625 O O . LEU A 1 80 ? -12.492 11.578 16.279 1.00 96.25 80 LEU A O 1
ATOM 629 N N . ASN A 1 81 ? -12.931 10.367 14.443 1.00 94.88 81 ASN A N 1
ATOM 630 C CA . ASN A 1 81 ? -14.159 11.094 14.079 1.00 94.88 81 ASN A CA 1
ATOM 631 C C . ASN A 1 81 ? -15.431 10.239 14.078 1.00 94.88 81 ASN A C 1
ATOM 633 O O . ASN A 1 81 ? -16.483 10.713 13.655 1.00 94.88 81 ASN A O 1
ATOM 637 N N . THR A 1 82 ? -15.352 8.981 14.501 1.00 94.31 82 THR A N 1
ATOM 638 C CA . THR A 1 82 ? -16.526 8.097 14.579 1.00 94.31 82 THR A CA 1
ATOM 639 C C . THR A 1 82 ? -16.695 7.561 15.994 1.00 94.31 82 THR A C 1
ATOM 641 O O . THR A 1 82 ? -15.917 7.886 16.882 1.00 94.31 82 THR A O 1
ATOM 644 N N . ASP A 1 83 ? -17.671 6.698 16.212 1.00 93.25 83 ASP A N 1
ATOM 645 C CA . ASP A 1 83 ? -17.895 5.926 17.434 1.00 93.25 83 ASP A CA 1
ATOM 646 C C . ASP A 1 83 ? -17.665 4.420 17.211 1.00 93.25 83 ASP A C 1
ATOM 648 O O . ASP A 1 83 ? -18.047 3.599 18.042 1.00 93.25 83 ASP A O 1
ATOM 652 N N . TYR A 1 84 ? -16.986 4.050 16.114 1.00 95.19 84 TYR A N 1
ATOM 653 C CA . TYR A 1 84 ? -16.713 2.653 15.765 1.00 95.19 84 TYR A CA 1
ATOM 654 C C . TYR A 1 84 ? -16.020 1.909 16.902 1.00 95.19 84 TYR A C 1
ATOM 656 O O . TYR A 1 84 ? -15.153 2.460 17.594 1.00 95.19 84 TYR A O 1
ATOM 664 N N . GLN A 1 85 ? -16.403 0.646 17.079 1.00 94.88 85 GLN A N 1
ATOM 665 C CA . GLN A 1 85 ? -15.854 -0.197 18.126 1.00 94.88 85 GLN A CA 1
ATOM 666 C C . GLN A 1 85 ? -14.419 -0.596 17.785 1.00 94.88 85 GLN A C 1
ATOM 668 O O . GLN A 1 85 ? -14.026 -0.646 16.619 1.00 94.88 85 GLN A O 1
ATOM 673 N N . LYS A 1 86 ? -13.633 -0.936 18.813 1.00 93.81 86 LYS A N 1
ATOM 674 C CA . LYS A 1 86 ? -12.233 -1.342 18.633 1.00 93.81 86 LYS A CA 1
ATOM 675 C C . LYS A 1 86 ? -12.088 -2.491 17.628 1.00 93.81 86 LYS A C 1
ATOM 677 O O . LYS A 1 86 ? -11.204 -2.445 16.782 1.00 93.81 86 LYS A O 1
ATOM 682 N N . VAL A 1 87 ? -13.010 -3.454 17.671 1.00 95.50 87 VAL A N 1
ATOM 683 C CA . VAL A 1 87 ? -13.049 -4.603 16.755 1.00 95.50 87 VAL A CA 1
ATOM 684 C C . VAL A 1 87 ? -13.197 -4.162 15.294 1.00 95.50 87 VAL A C 1
ATOM 686 O O . VAL A 1 87 ? -12.493 -4.673 14.430 1.00 95.50 87 VAL A O 1
ATOM 689 N N . ASP A 1 88 ? -14.052 -3.178 15.002 1.00 97.25 88 ASP A N 1
ATOM 690 C CA . ASP A 1 88 ? -14.232 -2.673 13.633 1.00 97.25 88 ASP A CA 1
ATOM 691 C C . ASP A 1 88 ? -12.959 -1.991 13.113 1.00 97.25 88 ASP A C 1
ATOM 693 O O . ASP A 1 88 ? -12.590 -2.134 11.946 1.00 97.25 88 ASP A O 1
ATOM 697 N N . ILE A 1 89 ? -12.247 -1.281 13.992 1.00 96.56 89 ILE A N 1
ATOM 698 C CA . ILE A 1 89 ? -10.961 -0.659 13.662 1.00 96.56 89 ILE A CA 1
ATOM 699 C C . ILE A 1 89 ? -9.873 -1.714 13.434 1.00 96.56 89 ILE A C 1
ATOM 701 O O . ILE A 1 89 ? -9.083 -1.580 12.500 1.00 96.56 89 ILE A O 1
ATOM 705 N N . GLU A 1 90 ? -9.835 -2.768 14.248 1.00 96.75 90 GLU A N 1
ATOM 706 C CA . GLU A 1 90 ? -8.916 -3.900 14.080 1.00 96.75 90 GLU A CA 1
ATOM 707 C C . GLU A 1 90 ? -9.160 -4.633 12.751 1.00 96.75 90 GLU A C 1
ATOM 709 O O . GLU A 1 90 ? -8.209 -4.992 12.059 1.00 96.75 90 GLU A O 1
ATOM 714 N N . ILE A 1 91 ? -10.418 -4.762 12.318 1.00 97.69 91 ILE A N 1
ATOM 715 C CA . ILE A 1 91 ? -10.752 -5.306 10.994 1.00 97.69 91 ILE A CA 1
ATOM 716 C C . ILE A 1 91 ? -10.165 -4.436 9.872 1.00 97.69 91 ILE A C 1
ATOM 718 O O . ILE A 1 91 ? -9.615 -4.960 8.901 1.00 97.69 91 ILE A O 1
ATOM 722 N N . GLU A 1 92 ? -10.272 -3.110 9.965 1.00 98.06 92 GLU A N 1
ATOM 723 C CA . GLU A 1 92 ? -9.692 -2.207 8.960 1.00 98.06 92 GLU A CA 1
ATOM 724 C C . GLU A 1 92 ? -8.155 -2.220 8.979 1.00 98.06 92 GLU A C 1
ATOM 726 O O . GLU A 1 92 ? -7.524 -2.163 7.923 1.00 98.06 92 GLU A O 1
ATOM 731 N N . GLN A 1 93 ? -7.551 -2.376 10.156 1.00 97.75 93 GLN A N 1
ATOM 732 C CA . GLN A 1 93 ? -6.114 -2.591 10.325 1.00 97.75 93 GLN A CA 1
ATOM 733 C C . GLN A 1 93 ? -5.628 -3.874 9.637 1.00 97.75 93 GLN A C 1
ATOM 735 O O . GLN A 1 93 ? -4.662 -3.832 8.872 1.00 97.75 93 GLN A O 1
ATOM 740 N N . GLU A 1 94 ? -6.336 -4.992 9.809 1.00 97.75 94 GLU A N 1
ATOM 741 C CA . GLU A 1 94 ? -6.010 -6.246 9.120 1.00 97.75 94 GLU A CA 1
ATOM 742 C C . GLU A 1 94 ? -6.161 -6.125 7.596 1.00 97.75 94 GLU A C 1
ATOM 744 O O . GLU A 1 94 ? -5.326 -6.637 6.847 1.00 97.75 94 GLU A O 1
ATOM 749 N N . LYS A 1 95 ? -7.158 -5.373 7.105 1.00 97.94 95 LYS A N 1
ATOM 750 C CA . LYS A 1 95 ? -7.281 -5.070 5.667 1.00 97.94 95 LYS A CA 1
ATOM 751 C C . LYS A 1 95 ? -6.082 -4.282 5.141 1.00 97.94 95 LYS A C 1
ATOM 753 O O . LYS A 1 95 ? -5.575 -4.608 4.069 1.00 97.94 95 LYS A O 1
ATOM 758 N N . LEU A 1 96 ? -5.606 -3.275 5.879 1.00 98.00 96 LEU A N 1
ATOM 759 C CA . LEU A 1 96 ? -4.400 -2.523 5.515 1.00 98.00 96 LEU A CA 1
ATOM 760 C C . LEU A 1 96 ? -3.156 -3.423 5.514 1.00 98.00 96 LEU A C 1
ATOM 762 O O . LEU A 1 96 ? -2.358 -3.371 4.579 1.00 98.00 96 LEU A O 1
ATOM 766 N N . LYS A 1 97 ? -2.998 -4.285 6.520 1.00 97.69 97 LYS A N 1
ATOM 767 C CA . LYS A 1 97 ? -1.882 -5.235 6.590 1.00 97.69 97 LYS A CA 1
ATOM 768 C C . LYS A 1 97 ? -1.892 -6.217 5.416 1.00 97.69 97 LYS A C 1
ATOM 770 O O . LYS A 1 97 ? -0.854 -6.431 4.791 1.00 97.69 97 LYS A O 1
ATOM 775 N N . ALA A 1 98 ? -3.059 -6.761 5.070 1.00 97.25 98 ALA A N 1
ATOM 776 C CA . ALA A 1 98 ? -3.231 -7.625 3.904 1.00 97.25 98 ALA A CA 1
ATOM 777 C C . ALA A 1 98 ? -2.943 -6.885 2.586 1.00 97.25 98 ALA A C 1
ATOM 779 O O . ALA A 1 98 ? -2.311 -7.448 1.692 1.00 97.25 98 ALA A O 1
ATOM 780 N N . LEU A 1 99 ? -3.351 -5.615 2.476 1.00 97.31 99 LEU A N 1
ATOM 781 C CA . LEU A 1 99 ? -3.037 -4.761 1.330 1.00 97.31 99 LEU A CA 1
ATOM 782 C C . LEU A 1 99 ? -1.521 -4.587 1.163 1.00 97.31 99 LEU A C 1
ATOM 784 O O . LEU A 1 99 ? -1.006 -4.829 0.075 1.00 97.31 99 LEU A O 1
ATOM 788 N N . ILE A 1 100 ? -0.799 -4.250 2.236 1.00 97.00 100 ILE A N 1
ATOM 789 C CA . ILE A 1 100 ? 0.668 -4.137 2.212 1.00 97.00 100 ILE A CA 1
ATOM 790 C C . ILE A 1 100 ? 1.304 -5.483 1.857 1.00 97.00 100 ILE A C 1
ATOM 792 O O . ILE A 1 100 ? 2.191 -5.521 1.016 1.00 97.00 100 ILE A O 1
ATOM 796 N N . GLY A 1 101 ? 0.832 -6.590 2.435 1.00 96.19 101 GLY A N 1
ATOM 797 C CA . GLY A 1 101 ? 1.341 -7.927 2.119 1.00 96.19 101 GLY A CA 1
ATOM 798 C C . GLY A 1 101 ? 1.126 -8.345 0.660 1.00 96.19 101 GLY A C 1
ATOM 799 O O . GLY A 1 101 ? 1.923 -9.110 0.127 1.00 96.19 101 GLY A O 1
ATOM 800 N N . ARG A 1 102 ? 0.079 -7.832 0.003 1.00 96.06 102 ARG A N 1
ATOM 801 C CA . ARG A 1 102 ? -0.187 -8.043 -1.428 1.00 96.06 102 ARG A CA 1
ATOM 802 C C . ARG A 1 102 ? 0.701 -7.171 -2.319 1.00 96.06 102 ARG A C 1
ATOM 804 O O . ARG A 1 102 ? 1.175 -7.665 -3.335 1.00 96.06 102 ARG A O 1
ATOM 811 N N . LEU A 1 103 ? 0.872 -5.893 -1.973 1.00 94.81 103 LEU A N 1
ATOM 812 C CA . LEU A 1 103 ? 1.593 -4.913 -2.798 1.00 94.81 103 LEU A CA 1
ATOM 813 C C . LEU A 1 103 ? 3.115 -4.972 -2.604 1.00 94.81 103 LEU A C 1
ATOM 815 O O . LEU A 1 103 ? 3.860 -4.862 -3.570 1.00 94.81 103 LEU A O 1
ATOM 819 N N . PHE A 1 104 ? 3.568 -5.177 -1.366 1.00 94.38 104 PHE A N 1
ATOM 820 C CA . PHE A 1 104 ? 4.978 -5.244 -0.974 1.00 94.38 104 PHE A CA 1
ATOM 821 C C . PHE A 1 104 ? 5.214 -6.399 0.019 1.00 94.38 104 PHE A C 1
ATOM 823 O O . PHE A 1 104 ? 5.414 -6.162 1.220 1.00 94.38 104 PHE A O 1
ATOM 830 N N . PRO A 1 105 ? 5.181 -7.662 -0.446 1.00 93.44 105 PRO A N 1
ATOM 831 C CA . PRO A 1 105 ? 5.302 -8.841 0.414 1.00 93.44 105 PRO A CA 1
ATOM 832 C C . PRO A 1 105 ? 6.542 -8.818 1.321 1.00 93.44 105 PRO A C 1
ATOM 834 O O . PRO A 1 105 ? 6.478 -9.186 2.495 1.00 93.44 105 PRO A O 1
ATOM 837 N N . GLU A 1 106 ? 7.670 -8.329 0.808 1.00 94.62 106 GLU A N 1
ATOM 838 C CA . GLU A 1 106 ? 8.944 -8.233 1.522 1.00 94.62 106 GLU A CA 1
ATOM 839 C C . GLU A 1 106 ? 8.962 -7.149 2.614 1.00 94.62 106 GLU A C 1
ATOM 841 O O . GLU A 1 106 ? 9.767 -7.206 3.549 1.00 94.62 106 GLU A O 1
ATOM 846 N N . LYS A 1 107 ? 8.038 -6.184 2.550 1.00 91.88 107 LYS A N 1
ATOM 847 C CA . LYS A 1 107 ? 7.951 -5.040 3.471 1.00 91.88 107 LYS A CA 1
ATOM 848 C C . LYS A 1 107 ? 6.837 -5.183 4.506 1.00 91.88 107 LYS A C 1
ATOM 850 O O . LYS A 1 107 ? 6.635 -4.267 5.298 1.00 91.88 107 LYS A O 1
ATOM 855 N N . ILE A 1 108 ? 6.142 -6.323 4.568 1.00 93.56 108 ILE A N 1
ATOM 856 C CA . ILE A 1 108 ? 5.003 -6.520 5.484 1.00 93.56 108 ILE A CA 1
ATOM 857 C C . ILE A 1 108 ? 5.353 -6.248 6.956 1.00 93.56 108 ILE A C 1
ATOM 859 O O . ILE A 1 108 ? 4.539 -5.716 7.705 1.00 93.56 108 ILE A O 1
ATOM 863 N N . HIS A 1 109 ? 6.589 -6.538 7.365 1.00 91.94 109 HIS A N 1
ATOM 864 C CA . HIS A 1 109 ? 7.088 -6.288 8.718 1.00 91.94 109 HIS A CA 1
ATOM 865 C C . HIS A 1 109 ? 7.082 -4.795 9.104 1.00 91.94 109 HIS A C 1
ATOM 867 O O . HIS A 1 109 ? 6.984 -4.468 10.287 1.00 91.94 109 HIS A O 1
ATOM 873 N N . LEU A 1 110 ? 7.132 -3.881 8.126 1.00 92.19 110 LEU A N 1
ATOM 874 C CA . LEU A 1 110 ? 7.036 -2.439 8.365 1.00 92.19 110 LEU A CA 1
ATOM 875 C C . LEU A 1 110 ? 5.653 -2.026 8.881 1.00 92.19 110 LEU A C 1
ATOM 877 O O . LEU A 1 110 ? 5.545 -0.993 9.539 1.00 92.19 110 LEU A O 1
ATOM 881 N N . TYR A 1 111 ? 4.610 -2.828 8.635 1.00 95.56 111 TYR A N 1
ATOM 882 C CA . TYR A 1 111 ? 3.278 -2.564 9.175 1.00 95.56 111 TYR A CA 1
ATOM 883 C C . TYR A 1 111 ? 3.300 -2.465 10.703 1.00 95.56 111 TYR A C 1
ATOM 885 O O . TYR A 1 111 ? 2.805 -1.489 11.267 1.00 95.56 111 TYR A O 1
ATOM 893 N N . GLU A 1 112 ? 3.926 -3.437 11.367 1.00 92.94 112 GLU A N 1
ATOM 894 C CA . GLU A 1 112 ? 4.002 -3.474 12.831 1.00 92.94 112 GLU A CA 1
ATOM 895 C C . GLU A 1 112 ? 4.827 -2.299 13.380 1.00 92.94 112 GLU A C 1
ATOM 897 O O . GLU A 1 112 ? 4.448 -1.643 14.355 1.00 92.94 112 GLU A O 1
ATOM 902 N N . LEU A 1 113 ? 5.938 -1.986 12.704 1.00 92.25 113 LEU A N 1
ATOM 903 C CA . LEU A 1 113 ? 6.859 -0.925 13.112 1.00 92.25 113 LEU A CA 1
ATOM 904 C C . LEU A 1 113 ? 6.256 0.477 12.967 1.00 92.25 113 LEU A C 1
ATOM 906 O O . LEU A 1 113 ? 6.524 1.345 13.794 1.00 92.25 113 LEU A O 1
ATOM 910 N N . ILE A 1 114 ? 5.461 0.709 11.922 1.00 92.69 114 ILE A N 1
ATOM 911 C CA . ILE A 1 114 ? 4.977 2.047 11.568 1.00 92.69 114 ILE A CA 1
ATOM 912 C C . ILE A 1 114 ? 3.510 2.219 11.957 1.00 92.69 114 ILE A C 1
ATOM 914 O O . ILE A 1 114 ? 3.159 3.151 12.683 1.00 92.69 114 ILE A O 1
ATOM 918 N N . TYR A 1 115 ? 2.638 1.343 11.464 1.00 95.75 115 TYR A N 1
ATOM 919 C CA . TYR A 1 115 ? 1.193 1.549 11.511 1.00 95.75 115 TYR A CA 1
ATOM 920 C C . TYR A 1 115 ? 0.564 1.018 12.794 1.00 95.75 115 TYR A C 1
ATOM 922 O O . TYR A 1 115 ? -0.151 1.775 13.448 1.00 95.75 115 TYR A O 1
ATOM 930 N N . ALA A 1 116 ? 0.867 -0.218 13.204 1.00 93.62 116 ALA A N 1
ATOM 931 C CA . ALA A 1 116 ? 0.271 -0.810 14.406 1.00 93.62 116 ALA A CA 1
ATOM 932 C C . ALA A 1 116 ? 0.543 0.054 15.650 1.00 93.62 116 ALA A C 1
ATOM 934 O O . ALA A 1 116 ? -0.375 0.471 16.358 1.00 93.62 116 ALA A O 1
ATOM 935 N N . SER A 1 117 ? 1.810 0.433 15.850 1.00 93.19 117 SER A N 1
ATOM 936 C CA . SER A 1 117 ? 2.228 1.322 16.941 1.00 93.19 117 SER A CA 1
ATOM 937 C C . SER A 1 117 ? 1.535 2.692 16.884 1.00 93.19 117 SER A C 1
ATOM 939 O O . SER A 1 117 ? 1.101 3.221 17.910 1.00 93.19 117 SER A O 1
ATOM 941 N N . ARG A 1 118 ? 1.386 3.273 15.684 1.00 95.69 118 ARG A N 1
ATOM 942 C CA . ARG A 1 118 ? 0.707 4.563 15.485 1.00 95.69 118 ARG A CA 1
ATOM 943 C C . ARG A 1 118 ? -0.777 4.480 15.834 1.00 95.69 118 ARG A C 1
ATOM 945 O O . ARG A 1 118 ? -1.269 5.368 16.525 1.00 95.69 118 ARG A O 1
ATOM 952 N N . PHE A 1 119 ? -1.485 3.460 15.357 1.00 96.88 119 PHE A N 1
ATOM 953 C CA . PHE A 1 119 ? -2.921 3.322 15.599 1.00 96.88 119 PHE A CA 1
ATOM 954 C C . PHE A 1 119 ? -3.229 3.016 17.057 1.00 96.88 119 PHE A C 1
ATOM 956 O O . PHE A 1 119 ? -4.148 3.621 17.596 1.00 96.88 119 PHE A O 1
ATOM 963 N N . ASN A 1 120 ? -2.422 2.181 17.717 1.00 94.06 120 ASN A N 1
ATOM 964 C CA . ASN A 1 120 ? -2.549 1.943 19.155 1.00 94.06 120 ASN A CA 1
ATOM 965 C C . ASN A 1 120 ? -2.416 3.246 19.945 1.00 94.06 120 ASN A C 1
ATOM 967 O O . ASN A 1 120 ? -3.285 3.569 20.750 1.00 94.06 120 ASN A O 1
ATOM 971 N N . ARG A 1 121 ? -1.397 4.057 19.633 1.00 94.94 121 ARG A N 1
ATOM 972 C CA . ARG A 1 121 ? -1.219 5.361 20.281 1.00 94.94 121 ARG A CA 1
ATOM 973 C C . ARG A 1 121 ? -2.399 6.300 20.029 1.00 94.94 121 ARG A C 1
ATOM 975 O O . ARG A 1 121 ? -2.848 6.972 20.948 1.00 94.94 121 ARG A O 1
ATOM 982 N N . LEU A 1 122 ? -2.896 6.370 18.792 1.00 95.88 122 LEU A N 1
ATOM 983 C CA . LEU A 1 122 ? -4.062 7.198 18.468 1.00 95.88 122 LEU A CA 1
ATOM 984 C C . LEU A 1 122 ? -5.317 6.715 19.199 1.00 95.88 122 LEU A C 1
ATOM 986 O O . LEU A 1 122 ? -6.090 7.533 19.686 1.00 95.88 122 LEU A O 1
ATOM 990 N N . TRP A 1 123 ? -5.512 5.403 19.301 1.00 96.00 123 TRP A N 1
ATOM 991 C CA . TRP A 1 123 ? -6.627 4.835 20.043 1.00 96.00 123 TRP A CA 1
ATOM 992 C C . TRP A 1 123 ? -6.568 5.242 21.516 1.00 96.00 123 TRP A C 1
ATOM 994 O O . TRP A 1 123 ? -7.525 5.817 22.020 1.00 96.00 123 TRP A O 1
ATOM 1004 N N . GLU A 1 124 ? -5.436 5.019 22.184 1.00 95.12 124 GLU A N 1
ATOM 1005 C CA . GLU A 1 124 ? -5.241 5.396 23.589 1.00 95.12 124 GLU A CA 1
ATOM 1006 C C . GLU A 1 124 ? -5.451 6.899 23.821 1.00 95.12 124 GLU A C 1
ATOM 1008 O O . GLU A 1 124 ? -6.097 7.288 24.784 1.00 95.12 124 GLU A O 1
ATOM 1013 N N . GLN A 1 125 ? -4.965 7.755 22.919 1.00 94.69 125 GLN A N 1
ATOM 1014 C CA . GLN A 1 125 ? -5.058 9.211 23.078 1.00 94.69 125 GLN A CA 1
ATOM 1015 C C . GLN A 1 125 ? -6.476 9.774 22.941 1.00 94.69 125 GLN A C 1
ATOM 1017 O O . GLN A 1 125 ? -6.798 10.760 23.599 1.00 94.69 125 GLN A O 1
ATOM 1022 N N . PHE A 1 126 ? -7.294 9.211 22.051 1.00 93.88 126 PHE A N 1
ATOM 1023 C CA . PHE A 1 126 ? -8.615 9.766 21.728 1.00 93.88 126 PHE A CA 1
ATOM 1024 C C . PHE A 1 126 ? -9.772 8.956 22.312 1.00 93.88 126 PHE A C 1
ATOM 1026 O O . PHE A 1 126 ? -10.892 9.459 22.384 1.00 93.88 126 PHE A O 1
ATOM 1033 N N . ARG A 1 127 ? -9.519 7.699 22.686 1.00 89.50 127 ARG A N 1
ATOM 1034 C CA . ARG A 1 127 ? -10.532 6.741 23.146 1.00 89.50 127 ARG A CA 1
ATOM 1035 C C . ARG A 1 127 ? -10.070 5.844 24.290 1.00 89.50 127 ARG A C 1
ATOM 1037 O O . ARG A 1 127 ? -10.841 4.984 24.709 1.00 89.50 127 ARG A O 1
ATOM 1044 N N . GLY A 1 128 ? -8.829 5.984 24.753 1.00 79.81 128 GLY A N 1
ATOM 1045 C CA . GLY A 1 128 ? -8.411 5.384 26.012 1.00 79.81 128 GLY A CA 1
ATOM 1046 C C . GLY A 1 128 ? -9.141 6.094 27.145 1.00 79.81 128 GLY A C 1
ATOM 1047 O O . GLY A 1 128 ? -9.081 7.319 27.235 1.00 79.81 128 GLY A O 1
ATOM 1048 N N . GLU A 1 129 ? -9.876 5.327 27.946 1.00 60.56 129 GLU A N 1
ATOM 1049 C CA . GLU A 1 129 ? -10.379 5.776 29.250 1.00 60.56 129 GLU A CA 1
ATOM 1050 C C . GLU A 1 129 ? -9.226 5.954 30.245 1.00 60.56 129 GLU A C 1
ATOM 1052 O O . GLU A 1 129 ? -8.323 5.081 30.269 1.00 60.56 129 GLU A O 1
#

Sequence (129 aa):
MLLSGNLMAIRCPKCSSEYDVTLFEFGQEIVCTCGTRLGMKHEEVMSQLKDICASYELELEEENLSEIQRAADKITFLILNTDYQKVDIEIEQEKLKALIGRLFPEKIHLYELIYASRFNRLWEQFRGE

pLDDT: mean 83.95, std 15.4, range [32.12, 98.25]

Foldseek 3Di:
DDPPDDPQWDADPPPRDIDGPVCAPPFDWDQDPVRDTDHDPPVVVVVVVVVVVVVVVVVLVVVLVVVLVVLLVVLLCCLAPHPDDPVVSVVSLVVSLVSCCVSPVPCSVVSVVPRVVVSVVSNCVRPND

Secondary structure (DSSP, 8-state):
------TTEEEPTTT--EEEGGGGGGGPPEE-TTS-EE---HHHHHHHHHHHHHHHHHHHHHHHHHHHHHHHHHHHHHHHHS---HHHHHHHHHHHHHHHHHH-GGGTHHIIIIIIHHHHHHHHHHH--